Protein AF-A0A060YVR7-F1 (afdb_monomer_lite)

Secondary structure (DSSP, 8-state):
-HHHHHHHHT-HHHHHHHHTTTHHHHHHHHHHTT----HHHHHTSSHHHHHHHHHHHHHHTT---HHHHHHHHHHHHHH-GGG-SS----HHHHHHHHHHHHHHHH-SSSSS-------PPP---PPPPP------

Foldseek 3Di:
DVVLLVVQLPPVVSLCCLLVVVLVVLLVVVVVVDPPDDPVVSVLQCLLSNLSSVQSNCVVVVVDDVVSVVSNLVNCVVPPVVSPDDDDDDSVVVNVVSVVSSCRSRDDPDPPDDPPPPDDPDDPDDDDDDDDDDDD

pLDDT: mean 78.19, std 21.33, range [37.72, 96.88]

Structure (mmCIF, N/CA/C/O backbone):
data_AF-A0A060YVR7-F1
#
_entry.id   AF-A0A060YVR7-F1
#
loop_
_atom_site.group_PDB
_atom_site.id
_atom_site.type_symbol
_atom_site.label_atom_id
_atom_site.label_alt_id
_atom_site.label_comp_id
_atom_site.label_asym_id
_atom_site.label_entity_id
_atom_site.label_seq_id
_atom_site.pdbx_PDB_ins_code
_atom_site.Cartn_x
_atom_site.Cartn_y
_atom_site.Cartn_z
_atom_site.occupancy
_atom_site.B_iso_or_equiv
_atom_site.auth_seq_id
_atom_site.auth_comp_id
_atom_site.auth_asym_id
_atom_site.auth_atom_id
_atom_site.pdbx_PDB_model_num
ATOM 1 N N . MET A 1 1 ? 3.165 1.713 -10.309 1.00 87.94 1 MET A N 1
ATOM 2 C CA . MET A 1 1 ? 3.073 1.673 -8.829 1.00 87.94 1 MET A CA 1
ATOM 3 C C . MET A 1 1 ? 2.073 2.685 -8.280 1.00 87.94 1 MET A C 1
ATOM 5 O O . MET A 1 1 ? 1.096 2.245 -7.696 1.00 87.94 1 MET A O 1
ATOM 9 N N . ASN A 1 2 ? 2.237 3.994 -8.510 1.00 90.81 2 ASN A N 1
ATOM 10 C CA . ASN A 1 2 ? 1.328 5.018 -7.955 1.00 90.81 2 ASN A CA 1
ATOM 11 C C . ASN A 1 2 ? -0.153 4.771 -8.278 1.00 90.81 2 ASN A C 1
ATOM 13 O O . ASN A 1 2 ? -0.980 4.867 -7.384 1.00 90.81 2 ASN A O 1
ATOM 17 N N . ALA A 1 3 ? -0.477 4.383 -9.518 1.00 93.50 3 ALA A N 1
ATOM 18 C CA . ALA A 1 3 ? -1.849 4.054 -9.910 1.00 93.50 3 ALA A CA 1
ATOM 19 C C . ALA A 1 3 ? -2.470 2.966 -9.016 1.00 93.50 3 ALA A C 1
ATOM 21 O O . ALA A 1 3 ? -3.581 3.128 -8.537 1.00 93.50 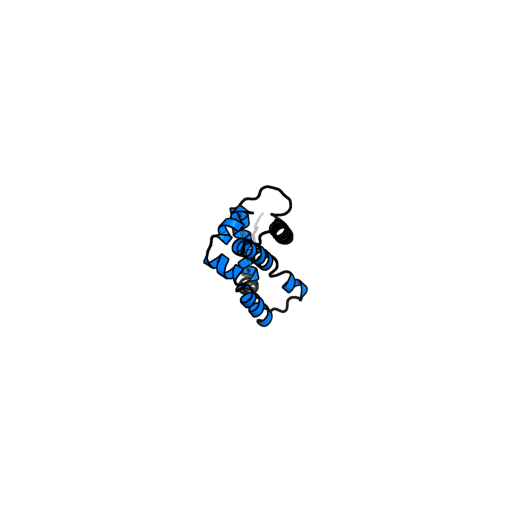3 ALA A O 1
ATOM 22 N N . VAL A 1 4 ? -1.718 1.904 -8.715 1.00 96.06 4 VAL A N 1
ATOM 23 C CA . VAL A 1 4 ? -2.173 0.821 -7.834 1.00 96.06 4 VAL A CA 1
ATOM 24 C C . VAL A 1 4 ? -2.386 1.320 -6.410 1.00 96.06 4 VAL A C 1
ATOM 26 O O . VAL A 1 4 ? -3.429 1.042 -5.835 1.00 96.06 4 VAL A O 1
ATOM 29 N N . VAL A 1 5 ? -1.451 2.100 -5.856 1.00 94.44 5 VAL A N 1
ATOM 30 C CA . VAL A 1 5 ? -1.618 2.693 -4.516 1.00 94.44 5 VAL A CA 1
ATOM 31 C C . VAL A 1 5 ? -2.884 3.549 -4.459 1.00 94.44 5 VAL A C 1
ATOM 33 O O . VAL A 1 5 ? -3.655 3.430 -3.513 1.00 94.44 5 VAL A O 1
ATOM 36 N N . GLN A 1 6 ? -3.137 4.354 -5.493 1.00 94.88 6 GLN A N 1
ATOM 37 C CA . GLN A 1 6 ? -4.352 5.160 -5.584 1.00 94.88 6 GLN A CA 1
ATOM 38 C C . GLN A 1 6 ? -5.611 4.285 -5.663 1.00 94.88 6 GLN A C 1
ATOM 40 O O . GLN A 1 6 ? -6.561 4.532 -4.927 1.00 94.88 6 GLN A O 1
ATOM 45 N N . CYS A 1 7 ? -5.621 3.223 -6.473 1.00 96.00 7 CYS A N 1
ATOM 46 C CA . CYS A 1 7 ? -6.747 2.286 -6.534 1.00 96.00 7 CYS A CA 1
ATOM 47 C C . CYS A 1 7 ? -7.026 1.615 -5.179 1.00 96.00 7 CYS A C 1
ATOM 49 O O . CYS A 1 7 ? -8.177 1.551 -4.751 1.00 96.00 7 CYS A O 1
ATOM 51 N N . LEU A 1 8 ? -5.983 1.161 -4.476 1.00 94.06 8 LEU A N 1
ATOM 52 C CA . LEU A 1 8 ? -6.126 0.542 -3.155 1.00 94.06 8 LEU A CA 1
ATOM 53 C C . LEU A 1 8 ? -6.602 1.553 -2.107 1.00 94.06 8 LEU A C 1
ATOM 55 O O . LEU A 1 8 ? -7.446 1.222 -1.280 1.00 94.06 8 LEU A O 1
ATOM 59 N N . SER A 1 9 ? -6.119 2.797 -2.176 1.00 93.31 9 SER A N 1
ATOM 60 C CA . SER A 1 9 ? -6.556 3.874 -1.283 1.00 93.31 9 SER A CA 1
ATOM 61 C C . SER A 1 9 ? -8.025 4.251 -1.481 1.00 93.31 9 SER A C 1
ATOM 63 O O . SER A 1 9 ? -8.627 4.762 -0.548 1.00 93.31 9 SER A O 1
ATOM 65 N N . ASN A 1 10 ? -8.598 3.994 -2.661 1.00 93.56 10 ASN A N 1
ATOM 66 C CA . ASN A 1 10 ? -10.019 4.203 -2.968 1.00 93.56 10 ASN A CA 1
ATOM 67 C C . ASN A 1 10 ? -10.865 2.927 -2.782 1.00 93.56 10 ASN A C 1
ATOM 69 O O . ASN A 1 10 ? -12.028 2.887 -3.170 1.00 93.56 10 ASN A O 1
ATOM 73 N N . THR A 1 11 ? -10.285 1.861 -2.228 1.00 95.75 11 THR A N 1
ATOM 74 C CA . THR A 1 11 ? -11.014 0.638 -1.882 1.00 95.75 11 THR A CA 1
ATOM 75 C C . THR A 1 11 ? -11.346 0.674 -0.395 1.00 95.75 11 THR A C 1
ATOM 77 O O . THR A 1 11 ? -10.527 0.259 0.425 1.00 95.75 11 THR A O 1
ATOM 80 N N . ASP A 1 12 ? -12.540 1.161 -0.051 1.00 93.38 12 ASP A N 1
ATOM 81 C CA . ASP A 1 12 ? -12.934 1.532 1.320 1.00 93.38 12 ASP A CA 1
ATOM 82 C C . ASP A 1 12 ? -12.547 0.502 2.389 1.00 93.38 12 ASP A C 1
ATOM 84 O O . ASP A 1 12 ? -11.860 0.832 3.352 1.00 93.38 12 ASP A O 1
ATOM 88 N N . LEU A 1 13 ? -12.906 -0.772 2.194 1.00 93.56 13 LEU A N 1
ATOM 89 C CA . LEU A 1 13 ? -12.633 -1.835 3.169 1.00 93.56 13 LEU A CA 1
ATOM 90 C C . LEU A 1 13 ? -11.135 -2.041 3.427 1.00 93.56 13 LEU A C 1
ATOM 92 O O . LEU A 1 13 ? -10.722 -2.301 4.557 1.00 93.56 13 LEU A O 1
ATOM 96 N N . LEU A 1 14 ? -10.316 -1.941 2.378 1.00 91.19 14 LEU A N 1
ATOM 97 C CA . LEU A 1 14 ? -8.872 -2.112 2.489 1.00 91.19 14 LEU A CA 1
ATOM 98 C C . LEU A 1 14 ? -8.223 -0.864 3.091 1.00 91.19 14 LEU A C 1
ATOM 100 O O . LEU A 1 14 ? -7.345 -0.981 3.947 1.00 91.19 14 LEU A O 1
ATOM 104 N N . ALA A 1 15 ? -8.672 0.316 2.667 1.00 93.31 15 ALA A N 1
ATOM 105 C CA . ALA A 1 15 ? -8.217 1.588 3.203 1.00 93.31 15 ALA A CA 1
ATOM 106 C C . ALA A 1 15 ? -8.516 1.707 4.705 1.00 93.31 15 ALA A C 1
ATOM 108 O O . ALA A 1 15 ? -7.618 2.047 5.472 1.00 93.31 15 ALA A O 1
ATOM 109 N N . GLU A 1 16 ? -9.724 1.347 5.142 1.00 93.94 16 GLU A N 1
ATOM 110 C CA . GLU A 1 16 ? -10.106 1.317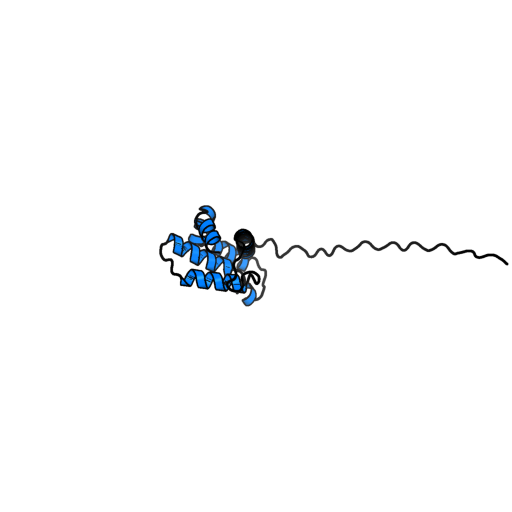 6.557 1.00 93.94 16 GLU A CA 1
ATOM 111 C C . GLU A 1 16 ? -9.245 0.316 7.341 1.00 93.94 16 GLU A C 1
ATOM 113 O O . GLU A 1 16 ? -8.698 0.640 8.397 1.00 93.94 16 GLU A O 1
ATOM 118 N N . TYR A 1 17 ? -9.073 -0.897 6.811 1.00 93.19 17 TYR A N 1
ATOM 119 C CA . TYR A 1 17 ? -8.275 -1.941 7.452 1.00 93.19 17 TYR A CA 1
ATOM 120 C C . TYR A 1 17 ? -6.808 -1.531 7.665 1.00 93.19 17 TYR A C 1
ATOM 122 O O . TYR A 1 17 ? -6.248 -1.758 8.744 1.00 93.19 17 TYR A O 1
ATOM 130 N N . LEU A 1 18 ? -6.193 -0.906 6.656 1.00 92.81 18 LEU A N 1
ATOM 131 C CA . LEU A 1 18 ? -4.817 -0.411 6.723 1.00 92.81 18 LEU A CA 1
ATOM 132 C C . LEU A 1 18 ? -4.705 0.856 7.584 1.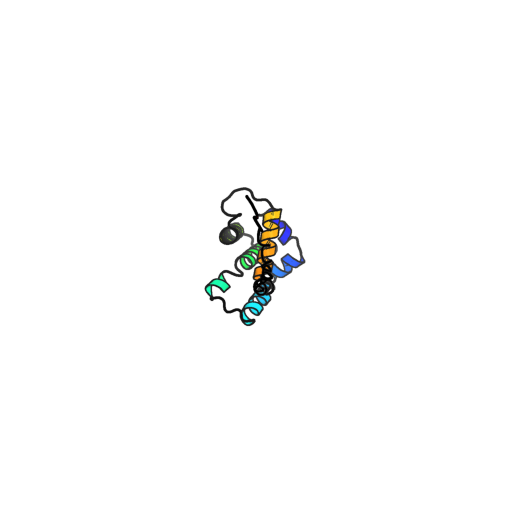00 92.81 18 LEU A C 1
ATOM 134 O O . LEU A 1 18 ? -3.810 0.945 8.426 1.00 92.81 18 LEU A O 1
ATOM 138 N N . GLY A 1 19 ? -5.621 1.810 7.405 1.00 90.88 19 GLY A N 1
ATOM 139 C CA . GLY A 1 19 ? -5.619 3.107 8.084 1.00 90.88 19 GLY A CA 1
ATOM 140 C C . GLY A 1 19 ? -5.860 3.005 9.590 1.00 90.88 19 GLY A C 1
ATOM 141 O O . GLY A 1 19 ? -5.180 3.681 10.360 1.00 90.88 19 GLY A O 1
ATOM 142 N N . LEU A 1 20 ? -6.754 2.106 10.019 1.00 92.19 20 LEU A N 1
ATOM 143 C CA . LEU A 1 20 ? -7.015 1.808 11.436 1.00 92.19 20 LEU A CA 1
ATOM 144 C C . LEU A 1 20 ? -6.016 0.810 12.045 1.00 92.19 20 LEU A C 1
ATOM 146 O O . LEU A 1 20 ? -6.214 0.343 13.165 1.00 92.19 20 LEU A O 1
ATOM 150 N N . GLU A 1 21 ? -4.966 0.441 11.309 1.00 91.50 21 GLU A N 1
ATOM 151 C CA . GLU A 1 21 ? -3.931 -0.505 11.738 1.00 91.50 21 GLU A CA 1
ATOM 152 C C . GLU A 1 21 ? -4.450 -1.885 12.179 1.00 91.50 21 GLU A C 1
ATOM 154 O O . GLU A 1 21 ? -3.780 -2.606 12.925 1.00 91.50 21 GLU A O 1
ATOM 159 N N . ARG A 1 22 ? -5.625 -2.303 11.693 1.00 90.06 22 ARG A N 1
ATOM 160 C CA . ARG A 1 22 ? -6.246 -3.584 12.075 1.00 90.06 22 ARG A CA 1
ATOM 161 C C . ARG A 1 22 ? -5.348 -4.775 11.729 1.00 90.06 22 ARG A C 1
ATOM 163 O O . ARG A 1 22 ? -5.310 -5.742 12.486 1.00 90.06 22 ARG A O 1
ATOM 170 N N . TYR A 1 23 ? -4.535 -4.644 10.679 1.00 88.19 23 TYR A N 1
ATOM 171 C CA . TYR A 1 23 ? -3.520 -5.625 10.290 1.00 88.19 23 TYR A CA 1
ATOM 172 C C . TYR A 1 23 ? -2.513 -5.967 11.395 1.00 88.19 23 TYR A C 1
ATOM 174 O O . TYR A 1 23 ? -2.038 -7.101 11.456 1.00 88.19 23 TYR A O 1
ATOM 182 N N . LYS A 1 24 ? -2.210 -5.041 12.315 1.00 88.44 24 LYS A N 1
ATOM 183 C CA . LYS A 1 24 ? -1.266 -5.299 13.415 1.00 88.44 24 LYS A CA 1
ATOM 184 C C . LYS A 1 24 ? -1.767 -6.375 14.373 1.00 88.44 24 LYS A C 1
ATOM 186 O O . LYS A 1 24 ? -0.954 -7.118 14.929 1.00 88.44 24 LYS A O 1
ATOM 191 N N . LEU A 1 25 ? -3.084 -6.484 14.567 1.00 85.56 25 LEU A N 1
ATOM 192 C CA . LEU A 1 25 ? -3.678 -7.535 15.398 1.00 85.56 25 LEU A CA 1
ATOM 193 C C . LEU A 1 25 ? -3.448 -8.912 14.775 1.00 85.56 25 LEU A C 1
ATOM 195 O O . LEU A 1 25 ? -3.087 -9.851 15.484 1.00 85.56 25 LEU A O 1
ATOM 199 N N . ASP A 1 26 ? -3.590 -9.015 13.458 1.00 83.12 26 ASP A N 1
ATOM 200 C CA . ASP A 1 26 ? -3.399 -10.267 12.729 1.00 83.12 26 ASP A CA 1
ATOM 201 C C . ASP A 1 26 ? -1.912 -10.658 12.660 1.00 83.12 26 ASP A C 1
ATOM 203 O O . ASP A 1 26 ? -1.561 -11.810 12.940 1.00 83.12 26 ASP A O 1
ATOM 207 N N . LEU A 1 27 ? -1.012 -9.683 12.466 1.00 80.94 27 LEU A N 1
ATOM 208 C CA . LEU A 1 27 ? 0.437 -9.886 12.617 1.00 80.94 27 LEU A CA 1
ATOM 209 C C . LEU A 1 27 ? 0.810 -10.342 14.043 1.00 80.94 27 LEU A C 1
ATOM 211 O O . LEU A 1 27 ? 1.629 -11.248 14.222 1.00 80.94 27 LEU A O 1
ATOM 215 N N . SER A 1 28 ? 0.187 -9.763 15.072 1.00 78.56 28 SER A N 1
ATOM 216 C CA . SER A 1 28 ? 0.446 -10.119 16.476 1.00 78.56 28 SER A CA 1
ATOM 217 C C . SER A 1 28 ? -0.069 -11.519 16.825 1.00 78.56 28 SER A C 1
ATOM 219 O O . SER A 1 28 ? 0.634 -12.288 17.484 1.00 78.56 28 SER A O 1
ATOM 221 N N . ARG A 1 29 ? -1.258 -11.901 16.334 1.00 74.94 29 ARG A N 1
ATOM 222 C CA . ARG A 1 29 ? -1.794 -13.271 16.464 1.00 74.94 29 ARG A CA 1
ATOM 223 C C . ARG A 1 29 ? -0.859 -14.295 15.828 1.00 74.94 29 ARG A C 1
ATOM 225 O O . ARG A 1 29 ? -0.627 -15.357 16.403 1.00 74.94 29 ARG A O 1
ATOM 232 N N . ARG A 1 30 ? -0.250 -13.961 14.688 1.00 70.12 30 ARG A N 1
ATOM 233 C CA . ARG A 1 30 ? 0.781 -14.796 14.060 1.00 70.12 30 ARG A CA 1
ATOM 234 C C . ARG A 1 30 ? 2.025 -14.966 14.940 1.00 70.12 30 ARG A C 1
ATOM 236 O O . ARG A 1 30 ? 2.558 -16.074 14.985 1.00 70.12 30 ARG A O 1
ATOM 243 N N . ARG A 1 31 ? 2.475 -13.918 15.643 1.00 65.94 31 ARG A N 1
ATOM 244 C CA . ARG A 1 31 ? 3.614 -14.001 16.583 1.00 65.94 31 ARG A CA 1
ATOM 245 C C . ARG A 1 31 ? 3.346 -15.007 17.706 1.00 65.94 31 ARG A C 1
ATOM 247 O O . ARG A 1 31 ? 4.233 -15.777 18.058 1.00 65.94 31 ARG A O 1
ATOM 254 N N . ILE A 1 32 ? 2.117 -15.019 18.222 1.00 66.12 32 ILE A N 1
ATOM 255 C CA . ILE A 1 32 ? 1.686 -15.878 19.336 1.00 66.12 32 ILE A CA 1
ATOM 256 C C . ILE A 1 32 ? 1.458 -17.332 18.883 1.00 66.12 32 ILE A C 1
ATOM 258 O O . ILE A 1 32 ? 1.801 -18.259 19.612 1.00 66.12 32 ILE A O 1
ATOM 262 N N . ASN A 1 33 ? 0.957 -17.553 17.662 1.00 61.19 33 ASN A N 1
ATOM 263 C CA . ASN A 1 33 ? 0.592 -18.885 17.151 1.00 61.19 33 ASN A CA 1
ATOM 264 C C . ASN A 1 33 ? 1.780 -19.763 16.681 1.00 61.19 33 ASN A C 1
ATOM 266 O O . ASN A 1 33 ? 1.566 -20.829 16.107 1.00 61.19 33 ASN A O 1
ATOM 270 N N . GLY A 1 34 ? 3.029 -19.374 16.958 1.00 57.31 34 GLY A N 1
ATOM 271 C CA . GLY A 1 34 ? 4.085 -20.364 17.209 1.00 57.31 34 GLY A CA 1
ATOM 272 C C . GLY A 1 34 ? 4.803 -21.017 16.020 1.00 57.31 34 GLY A C 1
ATOM 273 O O . GLY A 1 34 ? 5.249 -22.153 16.151 1.00 57.31 34 GLY A O 1
ATOM 274 N N . ILE A 1 35 ? 5.043 -20.324 14.902 1.00 57.28 35 ILE A N 1
ATOM 275 C CA . ILE A 1 35 ? 6.179 -20.695 14.032 1.00 57.28 35 ILE A CA 1
ATOM 276 C C . ILE A 1 35 ? 7.355 -19.787 14.397 1.00 57.28 35 ILE A C 1
ATOM 278 O O . ILE A 1 35 ? 7.490 -18.672 13.883 1.00 57.28 35 ILE A O 1
ATOM 282 N N . VAL A 1 36 ? 8.202 -20.272 15.309 1.00 50.44 36 VAL A N 1
ATOM 283 C CA . VAL A 1 36 ? 9.513 -19.689 15.630 1.00 50.44 36 VAL A CA 1
ATOM 284 C C . VAL A 1 36 ? 10.412 -19.846 14.400 1.00 50.44 36 VAL A C 1
ATOM 286 O O . VAL A 1 36 ? 11.225 -20.758 14.291 1.00 50.44 36 VAL A O 1
ATOM 289 N N . LYS A 1 37 ? 10.225 -18.972 13.412 1.00 54.31 37 LYS A N 1
ATOM 290 C CA . LYS A 1 37 ? 11.322 -18.553 12.540 1.00 54.31 37 LYS A CA 1
ATOM 291 C C . LYS A 1 37 ? 12.062 -17.444 13.288 1.00 54.31 37 LYS A C 1
ATOM 293 O O . LYS A 1 37 ? 11.414 -16.692 14.011 1.00 54.31 37 LYS A O 1
ATOM 298 N N . SER A 1 38 ? 13.387 -17.400 13.138 1.00 55.69 38 SER A N 1
ATOM 299 C CA . SER A 1 38 ? 14.279 -16.382 13.715 1.00 55.69 38 SER A CA 1
ATOM 300 C C . SER A 1 38 ? 13.625 -14.991 13.747 1.00 55.69 38 SER A C 1
ATOM 302 O O . SER A 1 38 ? 12.934 -14.623 12.794 1.00 55.69 38 SER A O 1
ATOM 304 N N . GLU A 1 39 ? 13.866 -14.226 14.814 1.00 54.81 39 GLU A N 1
ATOM 305 C CA . GLU A 1 39 ? 13.461 -12.817 14.968 1.00 54.81 39 GLU A CA 1
ATOM 306 C C . GLU A 1 39 ? 13.751 -11.987 13.699 1.00 54.81 39 GLU A C 1
ATOM 308 O O . GLU A 1 39 ? 12.901 -11.200 13.278 1.00 54.81 39 GLU A O 1
ATOM 313 N N . ASP A 1 40 ? 14.855 -12.272 12.996 1.00 54.53 40 ASP A N 1
ATOM 314 C CA . ASP A 1 40 ? 15.221 -11.634 11.719 1.00 54.53 40 ASP A CA 1
ATOM 315 C C . ASP A 1 40 ? 14.241 -11.953 10.576 1.00 54.53 40 ASP A C 1
ATOM 317 O O . ASP A 1 40 ? 13.936 -11.119 9.724 1.00 54.53 40 ASP A O 1
ATOM 321 N N . THR A 1 41 ? 13.712 -13.179 10.543 1.00 57.09 41 THR A N 1
ATOM 322 C CA . THR A 1 41 ? 12.732 -13.617 9.532 1.00 57.09 41 THR A CA 1
ATOM 323 C C . THR A 1 41 ? 11.322 -13.119 9.855 1.00 57.09 41 THR A C 1
ATOM 325 O O . THR A 1 41 ? 10.478 -13.037 8.960 1.00 57.09 41 THR A O 1
ATOM 328 N N . GLN A 1 42 ? 11.043 -12.817 11.127 1.00 57.34 42 GLN A N 1
ATOM 329 C CA . GLN A 1 42 ? 9.779 -12.212 11.540 1.00 57.34 42 GLN A CA 1
ATOM 330 C C .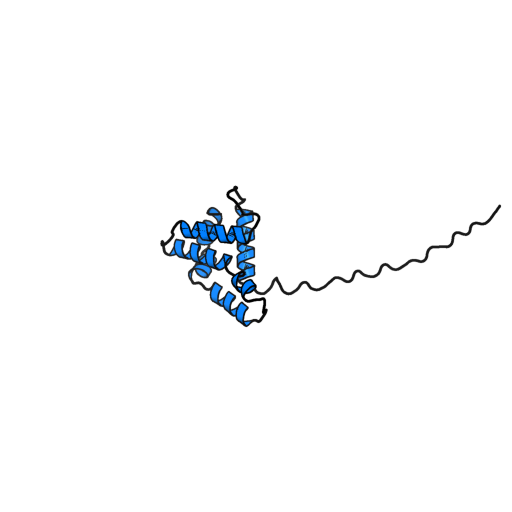 GLN A 1 42 ? 9.755 -10.716 11.231 1.00 57.34 42 GLN A C 1
ATOM 332 O O . GLN A 1 42 ? 8.784 -10.275 10.624 1.00 57.34 42 GLN A O 1
ATOM 337 N N . HIS A 1 43 ? 10.832 -9.985 11.535 1.00 55.75 43 HIS A N 1
ATOM 338 C CA . HIS A 1 43 ? 10.968 -8.570 11.176 1.00 55.75 43 HIS A CA 1
ATOM 339 C C . HIS A 1 43 ? 10.892 -8.350 9.662 1.00 55.75 43 HIS A C 1
ATOM 341 O O . HIS A 1 43 ? 10.201 -7.445 9.218 1.00 55.75 43 HIS A O 1
ATOM 347 N N . ALA A 1 44 ? 11.477 -9.242 8.855 1.00 61.56 44 ALA A N 1
ATOM 348 C CA . ALA A 1 44 ? 11.361 -9.173 7.396 1.00 61.56 44 ALA A CA 1
ATOM 349 C C . ALA A 1 44 ? 9.947 -9.483 6.845 1.00 61.56 44 ALA A C 1
ATOM 351 O O . ALA A 1 44 ? 9.681 -9.286 5.653 1.00 61.56 44 ALA A O 1
ATOM 352 N N . ARG A 1 45 ? 9.030 -10.027 7.661 1.00 69.50 45 ARG A N 1
ATOM 353 C CA . ARG A 1 45 ? 7.702 -10.480 7.215 1.00 69.50 45 ARG A CA 1
ATOM 354 C C . ARG A 1 45 ? 6.608 -9.619 7.837 1.00 69.50 45 ARG A C 1
ATOM 356 O O . ARG A 1 45 ? 6.100 -9.944 8.907 1.00 69.50 45 ARG A O 1
ATOM 363 N N . GLY A 1 46 ? 6.253 -8.558 7.121 1.00 86.00 46 GLY A N 1
ATOM 364 C CA . GLY A 1 46 ? 5.310 -7.519 7.536 1.00 86.00 46 GLY A CA 1
ATOM 365 C C . GLY A 1 46 ? 5.689 -6.140 6.993 1.00 86.00 46 GLY A C 1
ATOM 366 O O . GLY A 1 46 ? 4.810 -5.310 6.794 1.00 86.00 46 GLY A O 1
ATOM 367 N N . GLU A 1 47 ? 6.973 -5.916 6.672 1.00 91.69 47 GLU A N 1
ATOM 368 C CA . GLU A 1 47 ? 7.491 -4.604 6.240 1.00 91.69 47 GLU A CA 1
ATOM 369 C C . GLU A 1 47 ? 6.747 -4.018 5.028 1.00 91.69 47 GLU A C 1
ATOM 371 O O . GLU A 1 47 ? 6.539 -2.809 4.953 1.00 91.69 47 GLU A O 1
ATOM 376 N N . VAL A 1 48 ? 6.341 -4.857 4.064 1.00 93.69 48 VAL A N 1
ATOM 377 C CA . VAL A 1 48 ? 5.598 -4.395 2.877 1.00 93.69 48 VAL A CA 1
ATOM 378 C C . VAL A 1 48 ? 4.226 -3.874 3.288 1.00 93.69 48 VAL A C 1
ATOM 380 O O . VAL A 1 48 ? 3.825 -2.792 2.862 1.00 93.69 48 VAL A O 1
ATOM 383 N N . THR A 1 49 ? 3.533 -4.629 4.138 1.00 94.44 49 THR A N 1
ATOM 384 C CA . THR A 1 49 ? 2.205 -4.272 4.647 1.00 94.44 49 THR A CA 1
ATOM 385 C C . THR A 1 49 ? 2.259 -3.032 5.536 1.00 94.44 49 THR A C 1
ATOM 387 O O . THR A 1 49 ? 1.421 -2.145 5.393 1.00 94.44 49 THR A O 1
ATOM 390 N N . GLU A 1 50 ? 3.270 -2.919 6.398 1.00 94.44 50 GLU A N 1
ATOM 391 C CA . GLU A 1 50 ? 3.480 -1.749 7.259 1.00 94.44 50 GLU A CA 1
ATOM 392 C C . GLU A 1 50 ? 3.748 -0.478 6.450 1.00 94.44 50 GLU A C 1
ATOM 394 O O . GLU A 1 50 ? 3.126 0.556 6.704 1.00 94.44 50 GLU A O 1
ATOM 399 N N . GLN A 1 51 ? 4.623 -0.545 5.441 1.00 95.69 51 GLN A N 1
ATOM 400 C CA . GLN A 1 51 ? 4.892 0.612 4.586 1.00 95.69 51 GLN A CA 1
ATOM 401 C C . GLN A 1 51 ? 3.693 0.989 3.718 1.00 95.69 51 GLN A C 1
ATOM 403 O O . GLN A 1 51 ? 3.404 2.175 3.559 1.00 95.69 51 GLN A O 1
ATOM 408 N N . LEU A 1 52 ? 2.958 0.002 3.194 1.00 96.06 52 LEU A N 1
ATOM 409 C CA . LEU A 1 52 ? 1.710 0.267 2.481 1.00 96.06 52 LEU A CA 1
ATOM 410 C C . LEU A 1 52 ? 0.694 0.961 3.399 1.00 96.06 52 LEU A C 1
ATOM 412 O O . LEU A 1 52 ? 0.089 1.950 2.994 1.00 96.06 52 LEU A O 1
ATOM 416 N N . ALA A 1 53 ? 0.534 0.482 4.634 1.00 95.56 53 ALA A N 1
ATOM 417 C CA . ALA A 1 53 ? -0.382 1.074 5.602 1.00 95.56 53 ALA A CA 1
ATOM 418 C C . ALA A 1 53 ? 0.020 2.500 5.993 1.00 95.56 53 ALA A C 1
ATOM 420 O O . ALA A 1 53 ? -0.840 3.376 6.057 1.00 95.56 53 ALA A O 1
ATOM 421 N N . SER A 1 54 ? 1.316 2.749 6.206 1.00 95.69 54 SER A N 1
ATOM 422 C CA . SER A 1 54 ? 1.845 4.089 6.483 1.00 95.69 54 SER A CA 1
ATOM 423 C C . SER A 1 54 ? 1.532 5.060 5.340 1.00 95.69 54 SER A C 1
ATOM 425 O O . SER A 1 54 ? 1.009 6.151 5.572 1.00 95.69 54 SER A O 1
ATOM 427 N N . LEU A 1 55 ? 1.769 4.628 4.095 1.00 96.06 55 LEU A N 1
ATOM 428 C CA . LEU A 1 55 ? 1.491 5.421 2.900 1.00 96.06 55 LEU A CA 1
ATOM 429 C C . LEU A 1 55 ? -0.009 5.698 2.727 1.00 96.06 55 LEU A C 1
ATOM 431 O O . LEU A 1 55 ? -0.391 6.846 2.513 1.00 96.06 55 LEU A O 1
ATOM 435 N N . VAL A 1 56 ? -0.861 4.675 2.852 1.00 95.56 56 VAL A N 1
ATOM 436 C CA . VAL A 1 56 ? -2.323 4.827 2.750 1.00 95.56 56 VAL A CA 1
ATOM 437 C C . VAL A 1 56 ? -2.842 5.750 3.848 1.00 95.56 56 VAL A C 1
ATOM 439 O O . VAL A 1 56 ? -3.592 6.676 3.553 1.00 95.56 56 VAL A O 1
ATOM 442 N N . ARG A 1 57 ? -2.403 5.577 5.098 1.00 95.06 57 ARG A N 1
ATOM 443 C CA . ARG A 1 57 ? -2.819 6.455 6.196 1.00 95.06 57 ARG A CA 1
ATOM 444 C C . ARG A 1 57 ? -2.471 7.912 5.914 1.00 95.06 57 ARG A C 1
ATOM 446 O O . ARG A 1 57 ? -3.345 8.754 6.055 1.00 95.06 57 ARG A O 1
ATOM 453 N N . ALA A 1 58 ? -1.249 8.200 5.472 1.00 95.31 58 ALA A N 1
ATOM 454 C CA . ALA A 1 58 ? -0.835 9.570 5.175 1.00 95.31 58 ALA A CA 1
ATOM 455 C C . ALA A 1 58 ? -1.649 10.211 4.035 1.00 95.31 58 ALA A C 1
ATOM 457 O O . ALA A 1 58 ? -1.889 11.417 4.051 1.00 95.31 58 ALA A O 1
ATOM 458 N N . LEU A 1 59 ? -2.105 9.419 3.056 1.00 94.25 59 LEU A N 1
ATOM 459 C CA . LEU A 1 59 ? -3.022 9.901 2.018 1.00 94.25 59 LEU A CA 1
ATOM 460 C C . LEU A 1 59 ? -4.390 10.282 2.606 1.00 94.25 59 LEU A C 1
ATOM 462 O O . LEU A 1 59 ? -4.936 11.320 2.242 1.00 94.25 59 LEU A O 1
ATOM 466 N N . TRP A 1 60 ? -4.912 9.484 3.540 1.00 93.44 60 TRP A N 1
ATOM 467 C CA . TRP A 1 60 ? -6.210 9.721 4.185 1.00 93.44 60 TRP A CA 1
ATOM 468 C C . TRP A 1 60 ? -6.181 10.811 5.264 1.00 93.44 60 TRP A C 1
ATOM 470 O O . TRP A 1 60 ? -7.178 11.507 5.444 1.00 93.44 60 TRP A O 1
ATOM 480 N N . THR A 1 61 ? -5.056 10.997 5.961 1.00 93.94 61 THR A N 1
ATOM 481 C CA . THR A 1 61 ? -4.880 12.073 6.953 1.00 93.94 61 THR A CA 1
ATOM 482 C C . THR A 1 61 ? -4.433 13.395 6.333 1.00 93.94 61 THR A C 1
ATOM 484 O O . THR A 1 61 ? -4.315 14.385 7.047 1.00 93.94 61 THR A O 1
ATOM 487 N N . LEU A 1 62 ? -4.220 13.435 5.010 1.00 93.75 62 LEU A N 1
ATOM 488 C CA . LEU A 1 62 ? -3.662 14.583 4.284 1.00 93.75 62 LEU A CA 1
ATOM 489 C C . LEU A 1 62 ? -2.248 14.980 4.760 1.00 93.75 62 LEU A C 1
ATOM 491 O O . LEU A 1 62 ? -1.814 16.111 4.559 1.00 93.75 62 LEU A O 1
ATOM 495 N N . GLU A 1 63 ? -1.501 14.037 5.339 1.00 95.50 63 GLU A N 1
ATOM 496 C CA . GLU A 1 63 ? -0.123 14.209 5.830 1.00 95.50 63 GLU A CA 1
ATOM 497 C C . GLU A 1 63 ? 0.915 13.585 4.880 1.00 95.50 63 GLU A C 1
ATOM 499 O O . GLU A 1 63 ? 2.052 13.292 5.256 1.00 95.50 63 GLU A O 1
ATOM 504 N N . TYR A 1 64 ? 0.525 13.337 3.629 1.00 95.75 64 TYR A N 1
ATOM 505 C CA . TYR A 1 64 ? 1.401 12.742 2.630 1.00 95.75 64 TYR A CA 1
ATOM 506 C C . TYR A 1 64 ? 2.634 13.612 2.350 1.00 95.75 64 TYR A C 1
ATOM 508 O O . TYR A 1 64 ? 2.528 14.772 1.949 1.00 95.75 64 TYR A O 1
ATOM 516 N N . ILE A 1 65 ? 3.814 12.991 2.448 1.00 96.19 65 ILE A N 1
ATOM 517 C CA . ILE A 1 65 ? 5.081 13.540 1.960 1.00 96.19 65 ILE A CA 1
ATOM 518 C C . ILE A 1 65 ? 5.711 12.599 0.920 1.00 96.19 65 ILE A C 1
ATOM 520 O O . ILE A 1 65 ? 5.600 11.376 1.055 1.00 96.19 65 ILE A O 1
ATOM 524 N N . PRO A 1 66 ? 6.436 13.120 -0.092 1.00 95.00 66 PRO A N 1
ATOM 525 C CA . PRO A 1 66 ? 7.047 12.297 -1.144 1.00 95.00 66 PRO A CA 1
ATOM 526 C C . PRO A 1 66 ? 7.963 11.176 -0.636 1.00 95.00 66 PRO A C 1
ATOM 528 O O . PRO A 1 66 ? 8.077 10.133 -1.279 1.00 95.00 66 PRO A O 1
ATOM 531 N N . GLN A 1 67 ? 8.583 11.372 0.530 1.00 95.75 67 GLN A N 1
ATOM 532 C CA . GLN A 1 67 ? 9.471 10.402 1.165 1.00 95.75 67 GLN A CA 1
ATOM 533 C C . GLN A 1 67 ? 8.777 9.059 1.458 1.00 95.75 67 GLN A C 1
ATOM 535 O O . GLN A 1 67 ? 9.394 8.012 1.282 1.00 95.75 67 GLN A O 1
ATOM 540 N N . LEU A 1 68 ? 7.480 9.061 1.787 1.00 95.69 68 LEU A N 1
ATOM 541 C CA . LEU A 1 68 ? 6.720 7.830 2.047 1.00 95.69 68 LEU A CA 1
ATOM 542 C C . LEU A 1 68 ? 6.624 6.940 0.800 1.00 95.69 68 LEU A C 1
ATOM 544 O O . LEU A 1 68 ? 6.749 5.720 0.878 1.00 95.69 68 LEU A O 1
ATOM 548 N N . SER A 1 69 ? 6.467 7.548 -0.379 1.00 95.00 69 SER A N 1
ATOM 549 C CA . SER A 1 69 ? 6.479 6.817 -1.651 1.00 95.00 69 SER A CA 1
ATOM 550 C C . SER A 1 69 ? 7.858 6.230 -1.961 1.00 95.00 69 SER A C 1
ATOM 552 O O . SER A 1 69 ? 7.952 5.138 -2.527 1.00 95.00 69 SER A O 1
ATOM 554 N N . VAL A 1 70 ? 8.934 6.931 -1.585 1.00 95.50 70 VAL A N 1
ATOM 555 C CA . VAL A 1 70 ? 10.317 6.453 -1.748 1.00 95.50 70 VAL A CA 1
ATOM 556 C C . VAL A 1 70 ? 10.588 5.263 -0.829 1.00 95.50 70 VAL A C 1
ATOM 558 O O . VAL A 1 70 ? 11.128 4.251 -1.279 1.00 95.50 70 VAL A O 1
ATOM 561 N N . GLU A 1 71 ? 10.172 5.345 0.432 1.00 95.69 71 GLU A N 1
ATOM 562 C CA . GLU A 1 71 ? 10.300 4.256 1.406 1.00 95.69 71 GLU A CA 1
ATOM 563 C C . GLU A 1 71 ? 9.504 3.025 0.978 1.00 95.69 71 GLU A C 1
ATOM 565 O O . GLU A 1 71 ? 10.052 1.919 0.923 1.00 95.69 71 GLU A O 1
ATOM 570 N N . PHE A 1 72 ? 8.257 3.222 0.543 1.00 96.12 72 PHE A N 1
ATOM 571 C CA . PHE A 1 72 ? 7.451 2.145 -0.017 1.00 96.12 72 PHE A CA 1
ATOM 572 C C . PHE A 1 72 ? 8.118 1.518 -1.251 1.00 96.12 72 PHE A C 1
ATOM 574 O O . PHE A 1 72 ? 8.253 0.295 -1.329 1.00 96.12 72 PHE A O 1
ATOM 581 N N . LYS A 1 73 ? 8.626 2.326 -2.193 1.00 95.38 73 LYS A N 1
ATOM 582 C CA . LYS A 1 73 ? 9.368 1.823 -3.364 1.00 95.38 73 LYS A CA 1
ATOM 583 C C . LYS A 1 73 ? 10.617 1.036 -2.967 1.00 95.38 73 LYS A C 1
ATOM 585 O O . LYS A 1 73 ? 10.925 0.030 -3.615 1.00 95.38 73 LYS A O 1
ATOM 590 N N . SER A 1 74 ? 11.334 1.477 -1.937 1.00 95.31 74 SER A N 1
ATOM 591 C CA . SER A 1 74 ? 12.525 0.799 -1.419 1.00 95.31 74 SER A CA 1
ATOM 592 C C . SER A 1 74 ? 12.176 -0.596 -0.901 1.00 95.31 74 SER A C 1
ATOM 594 O O . SER A 1 74 ? 12.771 -1.587 -1.333 1.00 95.31 74 SER A O 1
ATOM 596 N N . ILE A 1 75 ? 11.127 -0.699 -0.080 1.00 95.25 75 ILE A N 1
ATOM 597 C CA . ILE A 1 75 ? 10.638 -1.979 0.440 1.00 95.25 75 ILE A CA 1
ATOM 598 C C .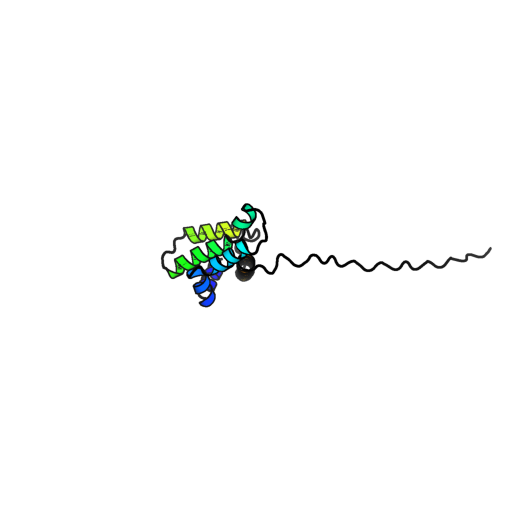 ILE A 1 75 ? 10.108 -2.886 -0.677 1.00 95.25 75 ILE A C 1
ATOM 600 O O . ILE A 1 75 ? 10.456 -4.068 -0.726 1.00 95.25 75 ILE A O 1
ATOM 604 N N . VAL A 1 76 ? 9.367 -2.347 -1.646 1.00 95.12 76 VAL A N 1
ATOM 605 C CA . VAL A 1 76 ? 8.954 -3.116 -2.831 1.00 95.12 76 VAL A CA 1
ATOM 606 C C . VAL A 1 76 ? 10.169 -3.655 -3.591 1.00 95.12 76 VAL A C 1
ATOM 608 O O . VAL A 1 76 ? 10.187 -4.822 -3.959 1.00 95.12 76 VAL A O 1
ATOM 611 N N . SER A 1 77 ? 11.219 -2.854 -3.773 1.00 94.31 77 SER A N 1
ATOM 612 C CA . SER A 1 77 ? 12.437 -3.268 -4.492 1.00 94.31 77 SER A CA 1
ATOM 613 C C . SER A 1 77 ? 13.273 -4.290 -3.705 1.00 94.31 77 SER A C 1
ATOM 615 O O . SER A 1 77 ? 13.976 -5.121 -4.295 1.00 94.31 77 SER A O 1
ATOM 617 N N . LYS A 1 78 ? 13.204 -4.248 -2.367 1.00 93.69 78 LYS A N 1
ATOM 618 C CA . LYS A 1 78 ? 13.838 -5.226 -1.471 1.00 93.69 78 LYS A CA 1
ATOM 619 C C . LYS A 1 78 ? 13.223 -6.613 -1.666 1.00 93.69 78 LYS A C 1
ATOM 621 O O . LYS A 1 78 ? 13.972 -7.580 -1.803 1.00 93.69 78 LYS A O 1
ATOM 626 N N . TYR A 1 79 ? 11.894 -6.697 -1.741 1.00 92.62 79 TYR A N 1
ATOM 627 C CA . TYR A 1 79 ? 11.162 -7.970 -1.735 1.00 92.62 79 TYR A CA 1
ATOM 628 C C . TYR A 1 79 ? 10.666 -8.462 -3.095 1.00 92.62 79 TYR A C 1
ATOM 630 O O . TYR A 1 79 ? 10.513 -9.666 -3.282 1.00 92.62 79 TYR A O 1
ATOM 638 N N . GLY A 1 80 ? 10.406 -7.560 -4.032 1.00 92.44 80 GLY A N 1
ATOM 639 C CA . GLY A 1 80 ? 10.029 -7.861 -5.406 1.00 92.44 80 GLY A CA 1
ATOM 640 C C . GLY A 1 80 ? 11.191 -7.528 -6.327 1.00 92.44 80 GLY A C 1
ATOM 641 O O . GLY A 1 80 ? 11.309 -6.399 -6.800 1.00 92.44 80 GLY A O 1
ATOM 642 N N . SER A 1 81 ? 12.060 -8.508 -6.589 1.00 92.50 81 SER A N 1
ATOM 643 C CA . SER A 1 81 ? 13.241 -8.327 -7.450 1.00 92.50 81 SER A CA 1
ATOM 644 C C . SER A 1 81 ? 12.883 -7.802 -8.844 1.00 92.50 81 SER A C 1
ATOM 646 O O . SER A 1 81 ? 13.634 -7.003 -9.396 1.00 92.50 81 SER A O 1
ATOM 648 N N . GLN A 1 82 ? 11.716 -8.188 -9.367 1.00 92.38 82 GLN A N 1
ATOM 649 C CA . GLN A 1 82 ? 11.175 -7.729 -10.649 1.00 92.38 82 GLN A CA 1
ATOM 650 C C . GLN A 1 82 ? 10.805 -6.240 -10.679 1.00 92.38 82 GLN A C 1
ATOM 652 O O . GLN A 1 82 ? 10.762 -5.650 -11.750 1.00 92.38 82 GLN A O 1
ATOM 657 N N . PHE A 1 83 ? 10.592 -5.612 -9.518 1.00 93.81 83 PHE A N 1
ATOM 658 C CA . PHE A 1 83 ? 10.281 -4.184 -9.394 1.00 93.81 83 PHE A CA 1
ATOM 659 C C . PHE A 1 83 ? 11.506 -3.343 -9.013 1.00 93.81 83 PHE A C 1
ATOM 661 O O . PHE A 1 83 ? 11.360 -2.196 -8.578 1.00 93.81 83 PHE A O 1
ATOM 668 N N . ARG A 1 84 ? 12.722 -3.897 -9.106 1.00 93.44 84 ARG A N 1
ATOM 669 C CA . ARG A 1 84 ? 13.963 -3.141 -8.881 1.00 93.44 84 ARG A CA 1
ATOM 670 C C . ARG A 1 84 ? 14.244 -2.190 -10.040 1.00 93.44 84 ARG A C 1
ATOM 672 O O . ARG A 1 84 ? 13.928 -2.466 -11.189 1.00 93.44 84 ARG A O 1
ATOM 679 N N . GLY A 1 85 ? 14.909 -1.083 -9.721 1.00 90.88 85 GLY A N 1
ATOM 680 C CA . GLY A 1 85 ? 15.214 -0.033 -10.688 1.00 90.88 85 GLY A CA 1
ATOM 681 C C . GLY A 1 85 ? 14.026 0.892 -10.956 1.00 90.88 85 GLY A C 1
ATOM 682 O O . GLY A 1 85 ? 13.072 0.947 -10.171 1.00 90.88 85 GLY A O 1
ATOM 683 N N . ASN A 1 86 ? 14.139 1.642 -12.053 1.00 89.56 86 ASN A N 1
ATOM 684 C CA . ASN A 1 86 ? 13.232 2.729 -12.436 1.00 89.56 86 ASN A CA 1
ATOM 685 C C . ASN A 1 86 ? 12.552 2.480 -13.796 1.00 89.56 86 ASN A C 1
ATOM 687 O O . ASN A 1 86 ? 12.044 3.416 -14.411 1.00 89.56 86 ASN A O 1
ATOM 691 N N . SER A 1 87 ? 12.576 1.241 -14.294 1.00 91.62 87 SER A N 1
ATOM 692 C CA . SER A 1 87 ? 11.839 0.858 -15.499 1.00 91.62 87 SER A CA 1
ATOM 693 C C . SER A 1 87 ? 10.331 0.991 -15.289 1.00 91.62 87 SER A C 1
ATOM 695 O O . SER A 1 87 ? 9.830 0.969 -14.163 1.00 91.62 87 SER A O 1
ATOM 697 N N . GLN A 1 88 ? 9.589 1.112 -16.388 1.00 92.00 88 GLN A N 1
ATOM 698 C CA . GLN A 1 88 ? 8.138 0.993 -16.332 1.00 92.00 88 GLN A CA 1
ATOM 699 C C . GLN A 1 88 ? 7.760 -0.457 -16.016 1.00 92.00 88 GLN A C 1
ATOM 701 O O . GLN A 1 88 ? 8.377 -1.390 -16.524 1.00 92.00 88 GLN A O 1
ATOM 706 N N . HIS A 1 89 ? 6.752 -0.625 -15.166 1.00 92.56 89 HIS A N 1
ATOM 707 C CA . HIS A 1 89 ? 6.217 -1.923 -14.770 1.00 92.56 89 HIS A CA 1
ATOM 708 C C . HIS A 1 89 ? 4.721 -1.952 -15.053 1.00 92.56 89 HIS A C 1
ATOM 710 O O . HIS A 1 89 ? 4.047 -0.926 -14.899 1.00 92.56 89 HIS A O 1
ATOM 716 N N . ASP A 1 90 ? 4.213 -3.125 -15.419 1.00 95.56 90 ASP A N 1
ATOM 717 C CA . ASP A 1 90 ? 2.782 -3.348 -15.578 1.00 95.56 90 ASP A CA 1
ATOM 718 C C . ASP A 1 90 ? 2.070 -3.135 -14.227 1.00 95.56 90 ASP A C 1
ATOM 720 O O . ASP A 1 90 ? 2.508 -3.604 -13.171 1.00 95.56 90 ASP A O 1
ATOM 724 N N . ALA A 1 91 ? 0.981 -2.365 -14.243 1.00 95.25 91 ALA A N 1
ATOM 725 C CA . ALA A 1 91 ? 0.208 -2.069 -13.045 1.00 95.25 91 ALA A CA 1
ATOM 726 C C . ALA A 1 91 ? -0.505 -3.313 -12.499 1.00 95.25 91 ALA A C 1
ATOM 728 O O . ALA A 1 91 ? -0.599 -3.457 -11.281 1.00 95.25 91 ALA A O 1
ATOM 729 N N . LEU A 1 92 ? -0.977 -4.206 -13.373 1.00 95.81 92 LEU A N 1
ATOM 730 C CA . LEU A 1 92 ? -1.670 -5.426 -12.971 1.00 95.81 92 LEU A CA 1
ATOM 731 C C . LEU A 1 92 ? -0.704 -6.406 -12.302 1.00 95.81 92 LEU A C 1
ATOM 733 O O . LEU A 1 92 ? -1.010 -6.928 -11.233 1.00 95.81 92 LEU A O 1
ATOM 737 N N . GLU A 1 93 ? 0.479 -6.600 -12.886 1.00 96.19 93 GLU A N 1
ATOM 738 C CA . GLU A 1 93 ? 1.533 -7.435 -12.296 1.00 96.19 93 GLU A CA 1
ATOM 739 C C . GLU A 1 93 ? 1.919 -6.927 -10.900 1.00 96.19 93 GLU A C 1
ATOM 741 O O . GLU A 1 93 ? 2.013 -7.703 -9.946 1.00 96.19 93 GLU A O 1
ATOM 746 N N . PHE A 1 94 ? 2.083 -5.608 -10.759 1.00 96.81 94 PHE A N 1
ATOM 747 C CA . PHE A 1 94 ? 2.373 -4.998 -9.467 1.00 96.81 94 PHE A CA 1
ATOM 748 C C . PHE A 1 94 ? 1.229 -5.167 -8.459 1.00 96.81 94 PHE A C 1
ATOM 750 O O . PHE A 1 94 ? 1.491 -5.456 -7.292 1.00 96.81 94 PHE A O 1
ATOM 757 N N . LEU A 1 95 ? -0.025 -5.006 -8.891 1.00 96.88 95 LEU A N 1
ATOM 758 C CA . LEU A 1 95 ? -1.199 -5.180 -8.035 1.00 96.88 95 LEU A CA 1
ATOM 759 C C . LEU A 1 95 ? -1.293 -6.607 -7.492 1.00 96.88 95 LEU A C 1
ATOM 761 O O . LEU A 1 95 ? -1.436 -6.777 -6.283 1.00 96.88 95 LEU A O 1
ATOM 765 N N . LEU A 1 96 ? -1.193 -7.611 -8.367 1.00 95.88 96 LEU A N 1
ATOM 766 C CA . LEU A 1 96 ? -1.282 -9.019 -7.978 1.00 95.88 96 LEU A CA 1
ATOM 767 C C . LEU A 1 96 ? -0.190 -9.371 -6.968 1.00 95.88 96 LEU A C 1
ATOM 769 O O . LEU A 1 96 ? -0.490 -9.856 -5.880 1.00 95.88 96 LEU A O 1
ATOM 773 N N . TRP A 1 97 ? 1.057 -9.001 -7.270 1.00 95.81 97 TRP A N 1
ATOM 774 C CA . TRP A 1 97 ? 2.169 -9.223 -6.350 1.00 95.81 97 TRP A CA 1
ATOM 775 C C . TRP A 1 97 ? 1.961 -8.541 -4.992 1.00 95.81 97 TRP A C 1
ATOM 777 O O . TRP A 1 97 ? 2.265 -9.126 -3.952 1.00 95.81 97 TRP A O 1
ATOM 787 N N . LEU A 1 98 ? 1.460 -7.302 -4.981 1.00 95.81 98 LEU A N 1
ATOM 788 C CA . LEU A 1 98 ? 1.263 -6.549 -3.745 1.00 95.81 98 LEU A CA 1
ATOM 789 C C . LEU A 1 98 ? 0.168 -7.176 -2.875 1.00 95.81 98 LEU A C 1
ATOM 791 O O . LEU A 1 98 ? 0.352 -7.288 -1.664 1.00 95.81 98 LEU A O 1
ATOM 795 N N . LEU A 1 99 ? -0.941 -7.608 -3.480 1.00 94.56 99 LEU A N 1
ATOM 796 C CA . LEU A 1 99 ? -2.028 -8.278 -2.766 1.00 94.56 99 LEU A CA 1
ATOM 797 C C . LEU A 1 99 ? -1.590 -9.634 -2.212 1.00 94.56 99 LEU A C 1
ATOM 799 O O . LEU A 1 99 ? -1.844 -9.904 -1.039 1.00 94.56 99 LEU A O 1
ATOM 803 N N . ASP A 1 100 ? -0.870 -10.434 -3.003 1.00 92.50 100 ASP A N 1
ATOM 804 C CA . ASP A 1 100 ? -0.283 -11.694 -2.537 1.00 92.50 100 ASP A CA 1
ATOM 805 C C . ASP A 1 100 ? 0.648 -11.442 -1.346 1.00 92.50 100 ASP A C 1
ATOM 807 O O . ASP A 1 100 ? 0.608 -12.151 -0.341 1.00 92.50 100 ASP A O 1
ATOM 811 N N . ARG A 1 101 ? 1.457 -10.380 -1.410 1.00 91.50 101 ARG A N 1
ATOM 812 C CA . ARG A 1 101 ? 2.395 -10.040 -0.342 1.00 91.50 101 ARG A CA 1
ATOM 813 C C . ARG A 1 101 ? 1.708 -9.616 0.951 1.00 91.50 101 ARG A C 1
ATOM 815 O O . ARG A 1 101 ? 2.104 -10.086 2.015 1.00 91.50 101 ARG A O 1
ATOM 822 N N . VAL A 1 102 ? 0.684 -8.769 0.857 1.00 91.62 102 VAL A N 1
ATOM 823 C CA . VAL A 1 102 ? -0.133 -8.359 2.011 1.00 91.62 102 VAL A CA 1
ATOM 824 C C . VAL A 1 102 ? -0.862 -9.565 2.600 1.00 91.62 102 VAL A C 1
ATOM 826 O O . VAL A 1 102 ? -0.883 -9.746 3.817 1.00 91.62 102 VAL A O 1
ATOM 829 N N . HIS A 1 103 ? -1.401 -10.434 1.745 1.00 89.06 103 HIS A N 1
ATOM 830 C CA . HIS A 1 103 ? -2.056 -11.662 2.174 1.00 89.06 103 HIS A CA 1
ATOM 831 C C . HIS A 1 103 ? -1.091 -12.591 2.926 1.00 89.06 103 HIS A C 1
ATOM 833 O O . HIS A 1 103 ? -1.424 -13.062 4.011 1.00 89.06 103 HIS A O 1
ATOM 839 N N . GLU A 1 104 ? 0.121 -12.816 2.412 1.00 86.44 104 GLU A N 1
ATOM 840 C CA . GLU A 1 104 ? 1.133 -13.659 3.067 1.00 86.44 104 GLU A CA 1
ATOM 841 C C . GLU A 1 104 ? 1.716 -13.046 4.353 1.00 86.44 104 GLU A C 1
ATOM 843 O O . GLU A 1 104 ? 2.175 -13.779 5.242 1.00 86.44 104 GLU A O 1
ATOM 848 N N . ASP A 1 105 ? 1.729 -11.719 4.477 1.00 84.94 105 ASP A N 1
ATOM 849 C CA . ASP A 1 105 ? 2.152 -11.033 5.702 1.00 84.94 105 ASP A CA 1
ATOM 850 C C . ASP A 1 105 ? 1.101 -11.194 6.824 1.00 84.94 105 ASP A C 1
ATOM 852 O O . ASP A 1 105 ? 1.480 -11.420 7.980 1.00 84.94 105 ASP A O 1
ATOM 856 N N . VAL A 1 106 ? -0.195 -11.148 6.475 1.00 82.38 106 VAL A N 1
ATOM 857 C CA . VAL A 1 106 ? -1.342 -11.189 7.407 1.00 82.38 106 VAL A CA 1
ATOM 858 C C . VAL A 1 106 ? -1.812 -12.618 7.730 1.00 82.38 106 VAL A C 1
ATOM 860 O O . VAL A 1 106 ? -2.130 -12.908 8.884 1.00 82.38 106 VAL A O 1
ATOM 863 N N . ASN A 1 107 ? -1.831 -13.537 6.758 1.00 76.94 107 ASN A N 1
ATOM 864 C CA . ASN A 1 107 ? -2.398 -14.882 6.921 1.00 76.94 107 ASN A CA 1
ATOM 865 C C . ASN A 1 107 ? -1.345 -15.980 7.182 1.00 76.94 107 ASN A C 1
ATOM 867 O O . ASN A 1 107 ? -0.237 -16.002 6.643 1.00 76.94 107 ASN A O 1
ATOM 871 N N . LEU A 1 108 ? -1.723 -16.952 8.024 1.00 59.03 108 LEU A N 1
ATOM 872 C CA . LEU A 1 108 ? -0.906 -18.111 8.425 1.00 59.03 108 LEU A CA 1
ATOM 873 C C . LEU A 1 108 ? -0.911 -19.274 7.407 1.00 59.03 108 LEU A C 1
ATOM 875 O O . LEU A 1 108 ? -0.108 -20.197 7.547 1.00 59.03 108 LEU A O 1
ATOM 879 N N . SER A 1 109 ? -1.790 -19.266 6.403 1.00 47.94 109 SER A N 1
ATOM 880 C CA . SER A 1 109 ? -2.250 -20.510 5.762 1.00 47.94 109 SER A CA 1
ATOM 881 C C . SER A 1 109 ? -1.339 -21.115 4.689 1.00 47.94 109 SER A C 1
ATOM 883 O O . SER A 1 109 ? -1.414 -22.322 4.481 1.00 47.94 109 SER A O 1
ATOM 885 N N . SER A 1 110 ? -0.492 -20.349 3.992 1.00 43.25 110 SER A N 1
ATOM 886 C CA . SER A 1 110 ? 0.121 -20.867 2.748 1.00 43.25 110 SER A CA 1
ATOM 887 C C . SER A 1 110 ? 1.555 -21.388 2.874 1.00 43.25 110 SER A C 1
ATOM 889 O O . SER A 1 110 ? 2.044 -22.095 1.997 1.00 43.25 110 SER A O 1
ATOM 891 N N . CYS A 1 111 ? 2.239 -21.137 3.993 1.00 47.69 111 CYS A N 1
ATOM 892 C CA . CYS A 1 111 ? 3.627 -21.588 4.171 1.00 47.69 111 CYS A CA 1
ATOM 893 C C . CYS A 1 111 ? 3.788 -22.860 5.029 1.00 47.69 111 CYS A C 1
ATOM 895 O O . CYS A 1 111 ? 4.919 -23.210 5.368 1.00 47.69 111 CYS A O 1
ATOM 897 N N . SER A 1 112 ? 2.704 -23.556 5.397 1.00 45.66 112 SER A N 1
ATOM 898 C CA . SER A 1 112 ? 2.785 -24.800 6.179 1.00 45.66 112 SER A CA 1
ATOM 899 C C . SER A 1 112 ? 1.744 -25.847 5.770 1.00 45.66 112 SER A C 1
ATOM 901 O O . SER A 1 112 ? 1.024 -26.333 6.635 1.00 45.66 112 SER A O 1
ATOM 903 N N . ASN A 1 113 ? 1.667 -26.233 4.488 1.00 40.72 113 ASN A N 1
ATOM 904 C CA . ASN A 1 113 ? 1.179 -27.579 4.140 1.00 40.72 113 ASN A CA 1
ATOM 905 C C . ASN A 1 113 ? 1.488 -28.032 2.695 1.00 40.72 113 ASN A C 1
ATOM 907 O O . ASN A 1 113 ? 0.574 -28.175 1.898 1.00 40.72 113 ASN A O 1
ATOM 911 N N . ASN A 1 114 ? 2.754 -28.281 2.335 1.00 40.75 114 ASN A N 1
ATOM 912 C CA . ASN A 1 114 ? 3.089 -28.992 1.081 1.00 40.75 114 ASN A CA 1
ATOM 913 C C . ASN A 1 114 ? 4.303 -29.934 1.240 1.00 40.75 114 ASN A C 1
ATOM 915 O O . ASN A 1 114 ? 5.190 -29.989 0.393 1.00 40.75 114 ASN A O 1
ATOM 919 N N . ASN A 1 115 ? 4.338 -30.705 2.335 1.00 45.34 115 ASN A N 1
ATOM 920 C CA . ASN A 1 115 ? 5.290 -31.809 2.533 1.00 45.34 115 ASN A CA 1
ATOM 921 C C . ASN A 1 115 ? 4.617 -33.177 2.350 1.00 45.34 115 ASN A C 1
ATOM 923 O O . ASN A 1 115 ? 4.706 -34.071 3.187 1.00 45.34 115 ASN A O 1
ATOM 927 N N . ASN A 1 116 ? 3.986 -33.373 1.202 1.00 42.66 116 ASN A N 1
ATOM 928 C CA . ASN A 1 116 ? 3.574 -34.677 0.706 1.00 42.66 116 ASN A CA 1
ATOM 929 C C . ASN A 1 116 ? 4.274 -34.879 -0.632 1.00 42.66 116 ASN A C 1
ATOM 931 O O . ASN A 1 116 ? 3.700 -34.758 -1.709 1.00 42.66 116 ASN A O 1
ATOM 935 N N . LYS A 1 117 ? 5.564 -35.210 -0.511 1.00 42.28 117 LYS A N 1
ATOM 936 C CA . LYS A 1 117 ? 6.342 -35.952 -1.500 1.00 42.28 117 LYS A CA 1
ATOM 937 C C . LYS A 1 117 ? 5.469 -37.102 -1.998 1.00 42.28 117 LYS A C 1
ATOM 939 O O . LYS A 1 117 ? 5.332 -38.120 -1.317 1.00 42.28 117 LYS A O 1
ATOM 944 N N . THR A 1 118 ? 4.855 -36.930 -3.161 1.00 38.09 118 THR A N 1
ATOM 945 C CA . THR A 1 118 ? 4.219 -38.012 -3.899 1.00 38.09 118 THR A CA 1
ATOM 946 C C . THR A 1 118 ? 5.300 -39.054 -4.152 1.00 38.09 118 THR A C 1
ATOM 948 O O . THR A 1 118 ? 6.208 -38.879 -4.963 1.00 38.09 118 THR A O 1
ATOM 951 N N . LYS A 1 119 ? 5.255 -40.138 -3.371 1.00 39.31 119 LYS A N 1
ATOM 952 C CA . LYS A 1 119 ? 5.940 -41.385 -3.697 1.00 39.31 119 LYS A CA 1
ATOM 953 C C . LYS A 1 119 ? 5.484 -41.768 -5.103 1.00 39.31 119 LYS A C 1
ATOM 955 O O . LYS A 1 119 ? 4.322 -42.114 -5.294 1.00 39.31 119 LYS A O 1
ATOM 960 N N . ALA A 1 120 ? 6.391 -41.687 -6.071 1.00 42.94 120 ALA A N 1
ATOM 961 C CA . ALA A 1 120 ? 6.186 -42.299 -7.373 1.00 42.94 120 ALA A CA 1
ATOM 962 C C . ALA A 1 120 ? 5.901 -43.800 -7.158 1.00 42.94 120 ALA A C 1
ATOM 964 O O . ALA A 1 120 ? 6.657 -44.452 -6.426 1.00 42.94 120 ALA A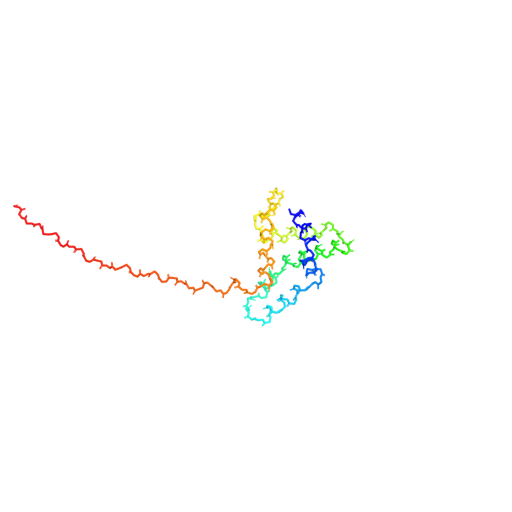 O 1
ATOM 965 N N . PRO A 1 121 ? 4.827 -44.364 -7.734 1.00 39.16 121 PRO A N 1
ATOM 966 C CA . PRO A 1 121 ? 4.583 -45.792 -7.646 1.00 39.16 121 PRO A CA 1
ATOM 967 C C . PRO A 1 121 ? 5.660 -46.520 -8.455 1.00 39.16 121 PRO A C 1
ATOM 969 O O . PRO A 1 121 ? 6.001 -46.131 -9.573 1.00 39.16 121 PRO A O 1
ATOM 972 N N . GLY A 1 122 ? 6.237 -47.551 -7.837 1.00 43.44 122 GLY A N 1
ATOM 973 C CA . GLY A 1 122 ? 7.316 -48.351 -8.395 1.00 43.44 122 GLY A CA 1
ATOM 974 C C . GLY A 1 122 ? 6.978 -48.863 -9.791 1.00 43.44 122 GLY A C 1
ATOM 975 O O . GLY A 1 122 ? 5.927 -49.456 -10.025 1.00 43.44 122 GLY A O 1
ATOM 976 N N . LYS A 1 123 ? 7.907 -48.640 -10.719 1.00 37.72 123 LYS A N 1
ATOM 977 C CA . LYS A 1 123 ? 7.889 -49.227 -12.053 1.00 37.72 123 LYS A CA 1
ATOM 978 C C . LYS A 1 123 ? 7.989 -50.746 -11.892 1.00 37.72 123 LYS A C 1
ATOM 980 O O . LYS A 1 123 ? 9.043 -51.264 -11.529 1.00 37.72 123 LYS A O 1
ATOM 985 N N . VAL A 1 124 ? 6.874 -51.440 -12.108 1.00 42.25 124 VAL A N 1
ATOM 986 C CA . VAL A 1 124 ? 6.811 -52.903 -12.163 1.00 42.25 124 VAL A CA 1
ATOM 987 C C . VAL A 1 124 ? 7.798 -53.372 -13.231 1.00 42.25 124 VAL A C 1
ATOM 989 O O . VAL A 1 124 ? 7.692 -53.016 -14.404 1.00 42.25 124 VAL A O 1
ATOM 992 N N . ARG A 1 125 ? 8.806 -54.130 -12.799 1.00 38.56 125 ARG A N 1
ATOM 993 C CA . ARG A 1 125 ? 9.797 -54.764 -13.663 1.00 38.56 125 ARG A CA 1
ATOM 994 C C . ARG A 1 125 ? 9.128 -55.952 -14.349 1.00 38.56 125 ARG A C 1
ATOM 996 O O . ARG A 1 125 ? 8.937 -56.992 -13.729 1.00 38.56 125 ARG A O 1
ATOM 1003 N N . VAL A 1 126 ? 8.764 -55.785 -15.615 1.00 47.09 126 VAL A N 1
ATOM 1004 C CA . VAL A 1 126 ? 8.348 -56.892 -16.484 1.00 47.09 126 VAL A CA 1
ATOM 1005 C C . VAL A 1 126 ? 9.607 -57.690 -16.860 1.00 47.09 126 VAL A C 1
ATOM 1007 O O . VAL A 1 126 ? 10.582 -57.073 -17.300 1.00 47.09 126 VAL A O 1
ATOM 1010 N N . PRO A 1 127 ? 9.656 -59.020 -16.667 1.00 43.91 127 PRO A N 1
ATOM 1011 C CA . PRO A 1 127 ? 10.776 -59.827 -17.132 1.00 43.91 127 PRO A CA 1
ATOM 1012 C C . PRO A 1 127 ? 10.703 -59.980 -18.658 1.00 43.91 127 PRO A C 1
ATOM 1014 O O . PRO A 1 127 ? 9.653 -60.275 -19.225 1.00 43.91 127 PRO A O 1
ATOM 1017 N N . SER A 1 128 ? 11.831 -59.739 -19.319 1.00 48.78 128 SER A N 1
ATOM 1018 C CA . SER A 1 128 ? 12.032 -59.884 -20.762 1.00 48.78 128 SER A CA 1
ATOM 1019 C C . SER A 1 128 ? 11.876 -61.343 -21.218 1.00 48.78 128 SER A C 1
ATOM 1021 O O . SER A 1 128 ? 12.388 -62.230 -20.531 1.00 48.78 128 SER A O 1
ATOM 1023 N N . PRO A 1 129 ? 11.238 -61.615 -22.373 1.00 41.72 129 PRO A N 1
ATOM 1024 C CA . PRO A 1 129 ? 11.183 -62.955 -22.937 1.00 41.72 129 PRO A CA 1
ATOM 1025 C C . PRO A 1 129 ? 12.535 -63.325 -23.559 1.00 41.72 129 PRO A C 1
ATOM 1027 O O . PRO A 1 129 ? 13.134 -62.552 -24.305 1.00 41.72 129 PRO A O 1
ATOM 1030 N N . SER A 1 130 ? 13.011 -64.517 -23.218 1.00 43.69 130 SER A N 1
ATOM 1031 C CA . SER A 1 130 ? 14.213 -65.147 -23.749 1.00 43.69 130 SER A CA 1
ATOM 1032 C C . SER A 1 130 ? 14.096 -65.339 -25.262 1.00 43.69 130 SER A C 1
ATOM 1034 O O . SER A 1 130 ? 13.198 -66.041 -25.728 1.00 43.69 130 SER A O 1
ATOM 1036 N N . THR A 1 131 ? 15.016 -64.760 -26.034 1.00 44.62 131 THR A N 1
ATOM 1037 C CA . THR A 1 131 ? 15.170 -65.092 -27.453 1.00 44.62 131 THR A CA 1
ATOM 1038 C C . THR A 1 131 ? 15.723 -66.508 -27.562 1.00 44.62 131 THR A C 1
ATOM 1040 O O . THR A 1 131 ? 16.882 -66.769 -27.245 1.00 44.62 131 THR A O 1
ATOM 1043 N N . VAL A 1 132 ? 14.868 -67.427 -28.002 1.00 51.16 132 VAL A N 1
ATOM 1044 C CA . VAL A 1 132 ? 15.277 -68.690 -28.612 1.00 51.16 132 VAL A CA 1
ATOM 1045 C C . VAL A 1 132 ? 15.910 -68.339 -29.955 1.00 51.16 132 VAL A C 1
ATOM 1047 O O . VAL A 1 132 ? 15.211 -67.881 -30.855 1.00 51.16 132 VAL A O 1
ATOM 1050 N N . THR A 1 133 ? 17.215 -68.559 -30.100 1.00 41.81 133 THR A N 1
ATOM 1051 C CA . THR A 1 133 ? 17.848 -68.638 -31.420 1.00 41.81 133 THR A CA 1
ATOM 1052 C C . THR A 1 133 ? 18.322 -70.067 -31.617 1.00 41.81 133 THR A C 1
ATOM 1054 O O . THR A 1 133 ? 19.268 -70.524 -30.979 1.00 41.81 133 THR A O 1
ATOM 1057 N N . GLN A 1 134 ? 17.593 -70.780 -32.468 1.00 40.75 134 GLN A N 1
ATOM 1058 C CA . GLN A 1 134 ? 17.894 -72.118 -32.949 1.00 40.75 134 GLN A CA 1
ATOM 1059 C C . GLN A 1 134 ? 18.429 -71.994 -34.384 1.00 40.75 134 GLN A C 1
ATOM 1061 O O . GLN A 1 134 ? 17.847 -71.246 -35.168 1.00 40.75 134 GLN A O 1
ATOM 1066 N N . SER A 1 135 ? 19.452 -72.797 -34.713 1.00 41.75 135 SER A N 1
ATOM 1067 C CA . SER A 1 135 ? 19.921 -73.200 -36.063 1.00 41.75 135 SER A CA 1
ATOM 1068 C C . SER A 1 135 ? 20.613 -72.115 -36.920 1.00 41.75 135 SER A C 1
ATOM 1070 O O . SER A 1 135 ? 20.212 -70.960 -36.893 1.00 41.75 135 SER A O 1
ATOM 1072 N N . HIS A 1 136 ? 21.698 -72.371 -37.658 1.00 42.50 136 HIS A N 1
ATOM 1073 C CA . HIS A 1 136 ? 22.154 -73.555 -38.404 1.00 42.50 136 HIS A CA 1
ATOM 1074 C C . HIS A 1 136 ? 23.679 -73.729 -38.327 1.00 42.50 136 HIS A C 1
ATOM 1076 O O . HIS A 1 136 ? 24.375 -72.698 -38.188 1.00 42.50 136 HIS A O 1
#

Organism: Oncorhynchus mykiss (NCBI:txid8022)

Sequence (136 aa):
MNAVVQCLSNTDLLAEYLGLERYKLDLSRRRINGIVKSEDTQHARGEVTEQLASLVRALWTLEYIPQLSVEFKSIVSKYGSQFRGNSQHDALEFLLWLLDRVHEDVNLSSCSNNNNKTKAPGKVRVPSPSTVTQSH

Radius of gyration: 25.08 Å; chains: 1; bounding box: 35×88×58 Å

InterPro domains:
  IPR001394 Peptidase C19, ubiquitin carboxyl-terminal hydrolase [PF00443] (1-113)
  IPR028889 Ubiquitin specific protease UPS, catalytic domain [PS50235] (1-136)
  IPR038765 Papain-like cysteine peptidase superfamily [SSF54001] (1-114)
  IPR050185 Ubiquitin carboxyl-terminal hydrolase [PTHR21646] (1-116)